Protein AF-A0A951LBR1-F1 (afdb_monomer_lite)

Foldseek 3Di:
DKWFKWFAADPPDDTHTPGMDDDPDDVRSVVVCCVVQVNTPDIDTHPPVNDDDDDDPDPPPPDPPVPPDDPDD

Sequence (73 aa):
MRYFVFARQEYDKPVARQGVIAADDADAAGAKARERFEDWLEVRLVPEESVQWIVGPLPAEELPESEREEVTA

Secondary structure (DSSP, 8-state):
-EEEEEEESSTTSPPEEEEEEE-SSHHHHHHHHHHHTTT-SEEEEEEGGGPPP---S-S-----GGG------

Radius of gyration: 19.06 Å; chains: 1; bounding box: 29×34×60 Å

Structure (mmCIF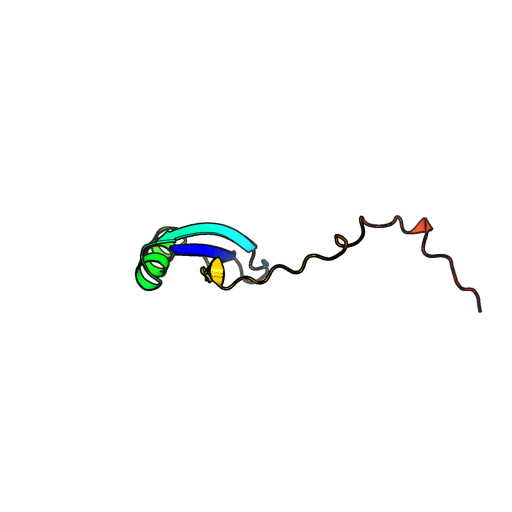, N/CA/C/O backbone):
data_AF-A0A951LBR1-F1
#
_entry.id   AF-A0A951LBR1-F1
#
loop_
_atom_site.group_PDB
_atom_site.id
_atom_site.type_symbol
_atom_site.label_atom_id
_atom_site.label_alt_id
_atom_site.label_comp_id
_atom_site.label_asym_id
_atom_site.label_entity_id
_atom_site.label_seq_id
_atom_site.pdbx_PDB_ins_code
_atom_site.Cartn_x
_atom_site.Cartn_y
_atom_site.Cartn_z
_atom_site.occupancy
_atom_site.B_iso_or_equiv
_atom_site.auth_seq_id
_atom_site.auth_comp_id
_atom_site.auth_asym_id
_atom_site.auth_atom_id
_atom_site.pdbx_PDB_model_num
ATOM 1 N N . MET A 1 1 ? -8.738 -0.783 10.152 1.00 94.69 1 MET A N 1
ATOM 2 C CA . MET A 1 1 ? -8.921 -0.901 8.684 1.00 94.69 1 MET A CA 1
ATOM 3 C C . MET A 1 1 ? -7.777 -1.710 8.068 1.00 94.69 1 MET A C 1
ATOM 5 O O . MET A 1 1 ? -6.716 -1.809 8.683 1.00 94.69 1 MET A O 1
ATOM 9 N N . ARG A 1 2 ? -7.980 -2.322 6.892 1.00 97.75 2 ARG A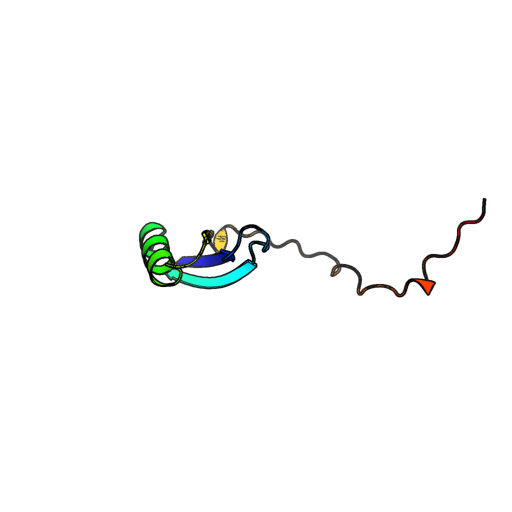 N 1
ATOM 10 C CA . ARG A 1 2 ? -6.941 -3.076 6.161 1.00 97.75 2 ARG A CA 1
ATOM 11 C C . ARG A 1 2 ? -6.664 -2.418 4.816 1.00 97.75 2 ARG A C 1
ATOM 13 O O . ARG A 1 2 ? -7.595 -1.971 4.155 1.00 97.75 2 ARG A O 1
ATOM 20 N N . TYR A 1 3 ? -5.397 -2.389 4.425 1.00 98.44 3 TYR A N 1
ATOM 21 C CA . TYR A 1 3 ? -4.929 -1.793 3.180 1.00 98.44 3 TYR A CA 1
ATOM 22 C C . TYR A 1 3 ? -4.063 -2.794 2.430 1.00 98.44 3 TYR A C 1
ATOM 24 O O . TYR A 1 3 ? -3.081 -3.288 2.988 1.00 98.44 3 TYR A O 1
ATOM 32 N N . PHE A 1 4 ? -4.375 -3.064 1.167 1.00 98.06 4 PHE A N 1
ATOM 33 C CA . PHE A 1 4 ? -3.424 -3.720 0.281 1.00 98.06 4 PHE A CA 1
ATOM 34 C C . PHE A 1 4 ? -2.268 -2.775 -0.015 1.00 98.06 4 PHE A C 1
ATOM 36 O O . PHE A 1 4 ? -2.469 -1.593 -0.298 1.00 98.06 4 PHE A O 1
ATOM 43 N N . VAL A 1 5 ? -1.058 -3.322 0.035 1.00 98.06 5 VAL A N 1
ATOM 44 C CA . VAL A 1 5 ? 0.157 -2.599 -0.325 1.00 98.06 5 VAL A CA 1
ATOM 45 C C . VAL A 1 5 ? 0.584 -3.030 -1.713 1.00 98.06 5 VAL A C 1
ATOM 47 O O . VAL A 1 5 ? 0.827 -4.216 -1.945 1.00 98.06 5 VAL A O 1
ATOM 50 N N . PHE A 1 6 ? 0.720 -2.062 -2.608 1.00 97.69 6 PHE A N 1
ATOM 51 C CA . PHE A 1 6 ? 1.312 -2.245 -3.923 1.00 97.69 6 PHE A CA 1
ATOM 52 C C . PHE A 1 6 ? 2.561 -1.382 -4.025 1.00 97.69 6 PHE A C 1
ATOM 54 O O . PHE A 1 6 ? 2.498 -0.191 -3.734 1.00 97.69 6 PHE A O 1
ATOM 61 N N . ALA A 1 7 ? 3.695 -1.962 -4.404 1.00 97.62 7 ALA A N 1
ATOM 62 C CA . ALA A 1 7 ? 4.956 -1.232 -4.421 1.00 97.62 7 ALA A CA 1
ATOM 63 C C . ALA A 1 7 ? 5.924 -1.751 -5.495 1.00 97.62 7 ALA A C 1
ATOM 65 O O . ALA A 1 7 ? 5.769 -2.877 -5.980 1.00 97.62 7 ALA A O 1
ATOM 66 N N . ARG A 1 8 ? 6.913 -0.923 -5.857 1.00 97.38 8 ARG A N 1
ATOM 67 C CA . ARG A 1 8 ? 8.050 -1.270 -6.734 1.00 97.38 8 ARG A CA 1
ATOM 68 C C . ARG A 1 8 ? 9.353 -0.642 -6.237 1.00 97.38 8 ARG A C 1
ATOM 70 O O . ARG A 1 8 ? 9.320 0.406 -5.597 1.00 97.38 8 ARG A O 1
ATOM 77 N N . GLN A 1 9 ? 10.480 -1.275 -6.557 1.00 96.19 9 GLN A N 1
ATOM 78 C CA . GLN A 1 9 ? 11.824 -0.799 -6.194 1.00 96.19 9 GLN A CA 1
ATOM 79 C C . GLN A 1 9 ? 12.531 -0.069 -7.344 1.00 96.19 9 GLN A C 1
ATOM 81 O O . GLN A 1 9 ? 13.346 0.811 -7.099 1.00 96.19 9 GLN A O 1
ATOM 86 N N . GLU A 1 10 ? 12.190 -0.386 -8.594 1.00 96.81 10 GLU A N 1
ATOM 87 C CA . GLU A 1 10 ? 12.848 0.158 -9.786 1.00 96.81 10 GLU A CA 1
ATOM 88 C C . GLU A 1 10 ? 11.798 0.611 -10.811 1.00 96.81 10 GLU A C 1
ATOM 90 O O . GLU A 1 10 ? 10.664 0.121 -10.817 1.00 96.81 10 GLU A O 1
ATOM 95 N N . TYR A 1 11 ? 12.156 1.558 -11.681 1.00 93.38 11 TYR A N 1
ATOM 96 C CA . TYR A 1 11 ? 11.218 2.152 -12.643 1.00 93.38 11 TYR A CA 1
ATOM 97 C C . TYR A 1 11 ? 10.741 1.169 -13.717 1.00 93.38 11 TYR A C 1
ATOM 99 O O . TYR A 1 11 ? 9.599 1.278 -14.166 1.00 93.38 11 TYR A O 1
ATOM 107 N N . ASP A 1 12 ? 11.594 0.226 -14.117 1.00 95.44 12 ASP A N 1
ATOM 108 C CA . ASP A 1 12 ? 11.321 -0.810 -15.118 1.00 95.44 12 ASP A CA 1
ATOM 109 C C . ASP A 1 12 ? 10.506 -1.986 -14.554 1.00 95.44 12 ASP A C 1
ATOM 111 O O . ASP A 1 12 ? 9.998 -2.810 -15.317 1.00 95.44 12 ASP A O 1
ATOM 115 N N . LYS A 1 13 ? 10.344 -2.067 -13.227 1.00 93.75 13 LYS A N 1
ATOM 116 C CA . LYS A 1 13 ? 9.567 -3.123 -12.574 1.00 93.75 13 LYS A CA 1
ATOM 117 C C . LYS A 1 13 ? 8.098 -2.722 -12.428 1.00 93.75 13 LYS A C 1
ATOM 119 O O . LYS A 1 13 ? 7.791 -1.576 -12.077 1.00 93.75 13 LYS A O 1
ATOM 124 N N . PRO A 1 14 ? 7.165 -3.667 -12.642 1.00 95.44 14 PRO A N 1
ATOM 125 C CA . PRO A 1 14 ? 5.756 -3.411 -12.401 1.00 95.44 14 PRO A CA 1
ATOM 126 C C . PRO A 1 14 ? 5.494 -3.180 -10.910 1.00 95.44 14 PRO A C 1
ATOM 128 O O . PRO A 1 14 ? 6.128 -3.777 -10.038 1.00 95.44 14 PRO A O 1
ATOM 131 N N . VAL A 1 15 ? 4.503 -2.340 -10.621 1.00 96.69 15 VAL A N 1
ATOM 132 C CA . VAL A 1 15 ? 3.944 -2.209 -9.275 1.00 96.69 15 VAL A CA 1
ATOM 133 C C . VAL A 1 15 ? 3.223 -3.512 -8.925 1.00 96.69 15 VAL A C 1
ATOM 135 O O . VAL A 1 15 ? 2.268 -3.896 -9.597 1.00 96.69 15 VAL A O 1
ATOM 138 N N . ALA A 1 16 ? 3.673 -4.190 -7.869 1.00 95.69 16 ALA A N 1
ATOM 139 C CA . ALA A 1 16 ? 3.158 -5.498 -7.471 1.00 95.69 16 ALA A CA 1
ATOM 140 C C . ALA A 1 16 ? 2.665 -5.496 -6.021 1.00 95.69 16 ALA A C 1
ATOM 142 O O . ALA A 1 16 ? 3.128 -4.710 -5.190 1.00 95.69 16 ALA A O 1
ATOM 143 N N . ARG A 1 17 ? 1.724 -6.392 -5.707 1.00 95.88 17 ARG A N 1
ATOM 144 C CA . ARG A 1 17 ? 1.177 -6.542 -4.354 1.00 95.88 17 ARG A CA 1
ATOM 145 C C . ARG A 1 17 ? 2.236 -7.125 -3.416 1.00 95.88 17 ARG A C 1
ATOM 147 O O . ARG A 1 17 ? 2.694 -8.239 -3.631 1.00 95.88 17 ARG A O 1
ATOM 154 N N . GLN A 1 18 ? 2.550 -6.403 -2.343 1.00 97.12 18 GLN A N 1
ATOM 155 C CA . GLN A 1 18 ? 3.560 -6.792 -1.349 1.00 97.12 18 GLN A CA 1
ATOM 156 C C . GLN A 1 18 ? 2.965 -7.311 -0.036 1.00 97.12 18 GLN A C 1
ATOM 158 O O . GLN A 1 18 ? 3.672 -7.888 0.786 1.00 97.12 18 GLN A O 1
ATOM 163 N N . GLY A 1 19 ? 1.666 -7.104 0.195 1.00 96.19 19 GLY A N 1
ATOM 164 C CA . GLY A 1 19 ? 1.006 -7.595 1.400 1.00 96.19 19 GLY A CA 1
ATOM 165 C C . GLY A 1 19 ? -0.179 -6.745 1.826 1.00 96.19 19 GLY A C 1
ATOM 166 O O . GLY A 1 19 ? -0.855 -6.135 0.994 1.00 96.19 19 GLY A O 1
ATOM 167 N N . VAL A 1 20 ? -0.436 -6.748 3.134 1.00 97.75 20 VAL A N 1
ATOM 168 C CA . VAL A 1 20 ? -1.528 -6.013 3.775 1.00 97.75 20 VAL A CA 1
ATOM 169 C C . VAL A 1 20 ? -0.995 -5.280 5.004 1.00 97.75 20 VAL A C 1
ATOM 171 O O . VAL A 1 20 ? -0.269 -5.872 5.800 1.00 97.75 20 VAL A O 1
ATOM 174 N N . ILE A 1 21 ? -1.394 -4.022 5.185 1.00 98.06 21 ILE A N 1
ATOM 175 C CA . ILE A 1 21 ? -1.179 -3.250 6.414 1.00 98.06 21 ILE A CA 1
ATOM 176 C C . ILE A 1 21 ? -2.515 -3.096 7.138 1.00 98.06 21 ILE A C 1
ATOM 178 O O . ILE A 1 21 ? -3.515 -2.699 6.540 1.00 98.06 21 ILE A O 1
ATOM 182 N N . ALA A 1 22 ? -2.527 -3.395 8.436 1.00 98.00 22 ALA A N 1
ATOM 183 C CA . ALA A 1 22 ? -3.635 -3.070 9.326 1.00 98.00 22 ALA A CA 1
ATOM 184 C C . ALA A 1 22 ? -3.306 -1.795 10.119 1.00 98.00 22 ALA A C 1
ATOM 186 O O . ALA A 1 22 ? -2.246 -1.696 10.747 1.00 98.00 22 ALA A O 1
ATOM 187 N N . ALA A 1 23 ? -4.207 -0.818 10.090 1.00 97.44 23 ALA A N 1
ATOM 188 C CA . ALA A 1 23 ? -4.059 0.461 10.780 1.00 97.44 23 ALA A CA 1
ATOM 189 C C . ALA A 1 23 ? -5.426 1.048 11.141 1.00 97.44 23 ALA A C 1
ATOM 191 O O . ALA A 1 23 ? -6.440 0.642 10.565 1.00 97.44 23 ALA A O 1
ATOM 192 N N . ASP A 1 24 ? -5.447 1.978 12.088 1.00 96.69 24 ASP A N 1
ATOM 193 C CA . ASP A 1 24 ? -6.686 2.585 12.579 1.00 96.69 24 ASP A CA 1
ATOM 194 C C . ASP A 1 24 ? -7.312 3.508 11.526 1.00 96.69 24 ASP A C 1
ATOM 196 O O . ASP A 1 24 ? -8.515 3.432 11.287 1.00 96.69 24 ASP A O 1
ATOM 200 N N . ASP A 1 25 ? -6.478 4.265 10.811 1.00 96.62 25 ASP A N 1
ATOM 201 C CA . ASP A 1 25 ? -6.860 5.191 9.745 1.00 96.62 25 ASP A CA 1
ATOM 202 C C . ASP A 1 25 ? -5.808 5.228 8.611 1.00 96.62 25 ASP A C 1
ATOM 204 O O . ASP A 1 25 ? -4.860 4.431 8.577 1.00 96.62 25 ASP A O 1
ATOM 208 N N . ALA A 1 26 ? -6.016 6.116 7.635 1.00 95.06 26 ALA A N 1
ATOM 209 C CA . ALA A 1 26 ? -5.153 6.255 6.464 1.00 95.06 26 ALA A CA 1
ATOM 210 C C . ALA A 1 26 ? -3.779 6.867 6.793 1.00 95.06 26 ALA A C 1
ATOM 212 O O . ALA A 1 26 ? -2.777 6.459 6.201 1.00 95.06 26 ALA A O 1
ATOM 213 N N . ASP A 1 27 ? -3.707 7.794 7.749 1.00 97.69 27 ASP A N 1
ATOM 214 C CA . ASP A 1 27 ? -2.451 8.437 8.145 1.00 97.69 27 ASP A CA 1
ATOM 215 C C . ASP A 1 27 ? -1.548 7.445 8.886 1.00 97.69 27 ASP A C 1
ATOM 217 O O . ASP A 1 27 ? -0.365 7.305 8.560 1.00 97.69 27 ASP A O 1
ATOM 221 N N . ALA A 1 28 ? -2.121 6.663 9.805 1.00 98.12 28 ALA A N 1
ATOM 222 C CA . ALA A 1 28 ? -1.447 5.567 10.488 1.00 98.12 28 ALA A CA 1
ATOM 223 C C . ALA A 1 28 ? -0.992 4.475 9.507 1.00 98.12 28 ALA A C 1
ATOM 225 O O . ALA A 1 28 ? 0.110 3.934 9.646 1.00 98.12 28 ALA A O 1
ATOM 226 N N . ALA A 1 29 ? -1.799 4.157 8.487 1.00 97.81 29 ALA A N 1
ATOM 227 C CA . ALA A 1 29 ? -1.391 3.238 7.424 1.00 97.81 29 ALA A CA 1
ATOM 228 C C . ALA A 1 29 ? -0.199 3.796 6.632 1.00 97.81 29 ALA A C 1
ATOM 230 O O . ALA A 1 29 ? 0.760 3.068 6.369 1.00 97.81 29 ALA A O 1
ATOM 231 N N . GLY A 1 30 ? -0.232 5.090 6.301 1.00 97.50 30 GLY A N 1
ATOM 232 C CA . GLY A 1 30 ? 0.842 5.796 5.609 1.00 97.50 30 GLY A CA 1
ATOM 233 C C . GLY A 1 30 ? 2.145 5.841 6.406 1.00 97.50 30 GLY A C 1
ATOM 234 O O . GLY A 1 30 ? 3.213 5.642 5.831 1.00 97.50 30 GLY A O 1
ATOM 235 N N . ALA A 1 31 ? 2.078 6.062 7.720 1.00 97.94 31 ALA A N 1
ATOM 236 C CA . ALA A 1 31 ? 3.246 6.026 8.599 1.00 97.94 31 ALA A CA 1
ATOM 237 C C . ALA A 1 31 ? 3.886 4.627 8.627 1.00 97.94 31 ALA A C 1
ATOM 239 O O . ALA A 1 31 ? 5.076 4.493 8.344 1.00 97.94 31 ALA A O 1
ATOM 240 N N . LYS A 1 32 ? 3.081 3.577 8.848 1.00 98.00 32 LYS A N 1
ATOM 241 C CA . LYS A 1 32 ? 3.549 2.178 8.825 1.00 98.00 32 LYS A CA 1
ATOM 242 C C . LYS A 1 32 ? 4.144 1.780 7.473 1.00 98.00 32 LYS A C 1
ATOM 244 O O . LYS A 1 32 ? 5.115 1.032 7.417 1.00 98.00 32 LYS A O 1
ATOM 249 N N . ALA A 1 33 ? 3.553 2.252 6.376 1.00 97.19 33 ALA A N 1
ATOM 250 C CA . ALA A 1 33 ? 4.052 1.970 5.036 1.00 97.19 33 ALA A CA 1
ATOM 251 C C . ALA A 1 33 ? 5.402 2.645 4.776 1.00 97.19 33 ALA A C 1
ATOM 253 O O . ALA A 1 33 ? 6.291 2.005 4.227 1.00 97.19 33 ALA A O 1
ATOM 254 N N . ARG A 1 34 ? 5.576 3.902 5.204 1.00 96.31 34 ARG A N 1
ATOM 255 C CA . ARG A 1 34 ? 6.858 4.612 5.081 1.00 96.31 34 ARG A CA 1
ATOM 256 C C . ARG A 1 34 ? 7.972 3.933 5.866 1.00 96.31 34 ARG A C 1
ATOM 258 O O . ARG A 1 34 ? 9.058 3.800 5.332 1.00 96.31 34 ARG A O 1
ATOM 265 N N . GLU A 1 35 ? 7.690 3.476 7.084 1.00 96.69 35 GLU A N 1
ATOM 266 C CA . GLU A 1 35 ? 8.667 2.738 7.895 1.00 96.69 35 GLU A CA 1
ATOM 267 C C . GLU A 1 35 ? 9.044 1.401 7.241 1.00 96.69 35 GLU A C 1
ATOM 269 O O . GLU A 1 35 ? 10.213 1.055 7.138 1.00 96.69 35 GLU A O 1
ATOM 274 N N . ARG A 1 36 ? 8.058 0.637 6.756 1.00 97.12 36 ARG A N 1
ATOM 275 C CA . ARG A 1 36 ? 8.312 -0.703 6.210 1.00 97.12 36 ARG A CA 1
ATOM 276 C C . ARG A 1 36 ? 8.958 -0.708 4.821 1.00 97.12 36 ARG A C 1
ATOM 278 O O . ARG A 1 36 ? 9.588 -1.699 4.457 1.00 97.12 36 ARG A O 1
ATOM 285 N N . PHE A 1 37 ? 8.735 0.334 4.031 1.00 96.25 37 PHE A N 1
ATOM 286 C CA . PHE A 1 37 ? 9.130 0.407 2.623 1.00 96.25 37 PHE A CA 1
ATOM 287 C C . PHE A 1 37 ? 9.984 1.653 2.345 1.00 96.25 37 PHE A C 1
ATOM 289 O O . PHE A 1 37 ? 9.866 2.246 1.276 1.00 96.25 37 PHE A O 1
ATOM 296 N N . GLU A 1 38 ? 10.822 2.060 3.303 1.00 96.06 38 GLU A N 1
ATOM 297 C CA . GLU A 1 38 ? 11.619 3.295 3.235 1.00 96.06 38 GLU A CA 1
ATOM 298 C C . GLU A 1 38 ? 12.502 3.388 1.978 1.00 96.06 38 GLU A C 1
ATOM 300 O O . GLU A 1 38 ? 12.586 4.448 1.362 1.00 96.06 38 GLU A O 1
ATOM 305 N N . ASP A 1 39 ? 13.066 2.258 1.545 1.00 96.19 39 ASP A N 1
ATOM 306 C CA . ASP A 1 39 ? 13.965 2.165 0.387 1.00 96.19 39 ASP A CA 1
ATOM 307 C C . ASP A 1 39 ? 13.240 1.883 -0.941 1.00 96.19 39 ASP A C 1
ATOM 309 O O . ASP A 1 39 ? 13.870 1.596 -1.961 1.00 96.19 39 ASP A O 1
ATOM 313 N N . TRP A 1 40 ? 11.905 1.893 -0.953 1.00 97.19 40 TRP A N 1
ATOM 314 C CA . TRP A 1 40 ? 11.133 1.582 -2.154 1.00 97.19 40 TRP A CA 1
ATOM 315 C C . TRP A 1 40 ? 10.811 2.842 -2.948 1.00 97.19 40 TRP A C 1
ATOM 317 O O . TRP A 1 40 ? 10.428 3.876 -2.407 1.00 97.19 40 TRP A O 1
ATOM 327 N N . LEU A 1 41 ? 10.891 2.718 -4.271 1.00 96.94 41 LEU A N 1
ATOM 328 C CA . LEU A 1 41 ? 10.655 3.817 -5.199 1.00 96.94 41 LEU A CA 1
ATOM 329 C C . LEU A 1 41 ? 9.213 4.342 -5.154 1.00 96.94 41 LEU A C 1
ATOM 331 O O . LEU A 1 41 ? 8.978 5.546 -5.230 1.00 96.94 41 LEU A O 1
ATOM 335 N N . GLU A 1 42 ? 8.233 3.443 -5.083 1.00 97.31 42 GLU A N 1
ATOM 336 C CA . GLU A 1 42 ? 6.820 3.810 -5.035 1.00 97.31 42 GLU A CA 1
ATOM 337 C C . GLU A 1 42 ? 6.040 2.821 -4.179 1.00 97.31 42 GLU A C 1
ATOM 339 O O . GLU A 1 42 ? 6.199 1.608 -4.320 1.00 97.31 42 GLU A O 1
ATOM 344 N N . VAL A 1 43 ? 5.151 3.356 -3.338 1.00 97.81 43 VAL A N 1
ATOM 345 C CA . VAL A 1 43 ? 4.241 2.595 -2.480 1.00 97.81 43 VAL 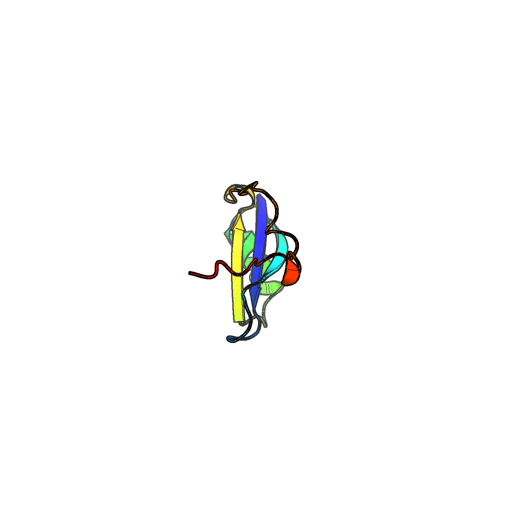A CA 1
ATOM 346 C C . VAL A 1 43 ? 2.839 3.188 -2.586 1.00 97.81 43 VAL A C 1
ATOM 348 O O . VAL A 1 43 ? 2.636 4.394 -2.445 1.00 97.81 43 VAL A O 1
ATOM 351 N N . ARG A 1 44 ? 1.850 2.326 -2.819 1.00 97.19 44 ARG A N 1
ATOM 352 C CA . ARG A 1 44 ? 0.424 2.647 -2.885 1.00 97.19 44 ARG A CA 1
ATOM 353 C C . ARG A 1 44 ? -0.323 1.827 -1.846 1.00 97.19 44 ARG A C 1
ATOM 355 O O . ARG A 1 44 ? -0.166 0.607 -1.773 1.00 97.19 44 ARG A O 1
ATOM 362 N N . LEU A 1 45 ? -1.162 2.509 -1.076 1.00 98.12 45 LEU A N 1
ATOM 363 C CA . LEU A 1 45 ? -2.076 1.899 -0.121 1.00 98.12 45 LEU A CA 1
ATOM 364 C C . LEU A 1 45 ? -3.484 1.958 -0.691 1.00 98.12 45 LEU A C 1
ATOM 366 O O . LEU A 1 45 ? -3.982 3.037 -1.006 1.00 98.12 45 LEU A O 1
ATOM 370 N N . VAL A 1 46 ? -4.113 0.796 -0.821 1.00 97.44 46 VAL A N 1
ATOM 371 C CA . VAL A 1 46 ? -5.486 0.672 -1.313 1.00 97.44 46 VAL A CA 1
ATOM 372 C C . VAL A 1 46 ? -6.330 0.086 -0.187 1.00 97.44 46 VAL A C 1
ATOM 374 O O . VAL A 1 46 ? -6.044 -1.043 0.220 1.00 97.44 46 VAL A O 1
ATOM 377 N N . PRO A 1 47 ? -7.332 0.807 0.345 1.00 97.44 47 PRO A N 1
ATOM 378 C CA . PRO A 1 47 ? -8.260 0.244 1.319 1.00 97.44 47 PRO A CA 1
ATOM 379 C C . PRO A 1 47 ? -8.861 -1.064 0.797 1.00 97.44 47 PRO A C 1
ATOM 381 O O . PRO A 1 47 ? -9.320 -1.138 -0.340 1.00 97.44 47 PRO A O 1
ATOM 384 N N . GLU A 1 48 ? -8.863 -2.113 1.616 1.00 96.81 48 GLU A N 1
ATOM 385 C CA . GLU A 1 48 ? -9.395 -3.426 1.222 1.00 96.81 48 GLU A CA 1
ATOM 386 C C . GLU A 1 48 ? -10.878 -3.325 0.824 1.00 96.81 48 GLU A C 1
ATOM 388 O O . GLU A 1 48 ? -11.311 -3.970 -0.127 1.00 96.81 48 GLU A O 1
ATOM 393 N N . GLU A 1 49 ? -11.628 -2.439 1.484 1.00 95.56 49 GLU A N 1
ATOM 394 C CA . GLU A 1 49 ? -13.043 -2.162 1.208 1.00 95.56 49 GLU A CA 1
ATOM 395 C C . GLU A 1 49 ? -13.304 -1.429 -0.117 1.00 95.56 49 GLU A C 1
ATOM 397 O O . GLU A 1 49 ? -14.415 -1.497 -0.637 1.00 95.56 49 GLU A O 1
ATOM 402 N N . SER A 1 50 ? -12.303 -0.752 -0.694 1.00 95.31 50 SER A N 1
ATOM 403 C CA . SER A 1 50 ? -12.453 -0.058 -1.979 1.00 95.31 50 SER A CA 1
ATOM 404 C C . SER A 1 50 ? -12.164 -0.958 -3.183 1.00 95.31 50 SER A C 1
ATOM 406 O O . SER A 1 50 ? -12.223 -0.494 -4.321 1.00 95.31 50 SER A O 1
ATOM 408 N N . VAL A 1 51 ? -11.795 -2.225 -2.962 1.00 93.50 51 VAL A N 1
ATOM 409 C CA . VAL A 1 51 ? -11.455 -3.156 -4.043 1.00 93.50 51 VAL A CA 1
ATOM 410 C C . VAL A 1 51 ? -12.701 -3.859 -4.562 1.00 93.50 51 VAL A C 1
ATOM 412 O O . VAL A 1 51 ? -13.383 -4.578 -3.834 1.00 93.50 51 VAL A O 1
ATOM 415 N N . GLN A 1 52 ? -12.951 -3.709 -5.861 1.00 93.06 52 GLN A N 1
ATOM 416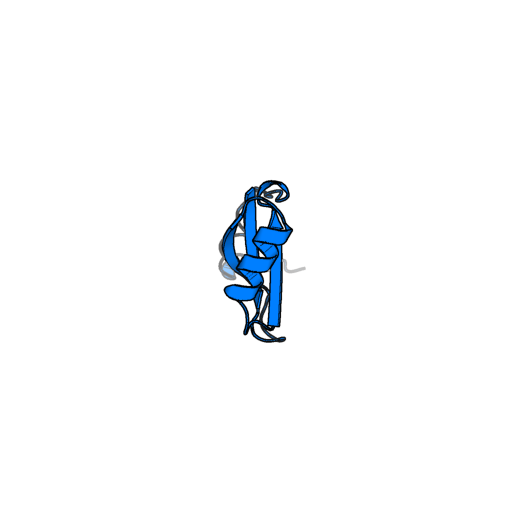 C CA . GLN A 1 52 ? -13.955 -4.482 -6.583 1.00 93.06 52 GLN A CA 1
ATOM 417 C C . GLN A 1 52 ? -13.273 -5.636 -7.320 1.00 93.06 52 GLN A C 1
ATOM 419 O O . GLN A 1 52 ? -12.442 -5.421 -8.201 1.00 93.06 52 GLN A O 1
ATOM 424 N N . TRP A 1 53 ? -13.619 -6.868 -6.951 1.00 88.69 53 TRP A N 1
ATOM 425 C CA . TRP A 1 53 ? -13.087 -8.066 -7.595 1.00 88.69 53 TRP A CA 1
ATOM 426 C C . TRP A 1 53 ? -13.912 -8.410 -8.829 1.00 88.69 53 TRP A C 1
ATOM 428 O O . TRP A 1 53 ? -15.118 -8.636 -8.735 1.00 88.69 53 TRP A O 1
ATOM 438 N N . ILE A 1 54 ? -13.253 -8.488 -9.983 1.00 86.94 54 ILE A N 1
ATOM 439 C CA . ILE A 1 54 ? -13.867 -9.042 -11.186 1.00 86.94 54 ILE A CA 1
ATOM 440 C C . ILE A 1 54 ? -13.698 -10.556 -11.135 1.00 86.94 54 ILE A C 1
ATOM 442 O O . ILE A 1 54 ? -12.584 -11.070 -11.211 1.00 86.94 54 ILE A O 1
ATOM 446 N N . VAL A 1 55 ? -14.814 -11.264 -10.985 1.00 80.94 55 VAL A N 1
ATOM 447 C CA . VAL A 1 55 ? -14.861 -12.726 -11.045 1.00 80.94 55 VAL A CA 1
ATOM 448 C C . VAL A 1 55 ? -15.303 -13.099 -12.460 1.00 80.94 55 VAL A C 1
ATOM 450 O O . VAL A 1 55 ? -16.477 -12.984 -12.799 1.00 80.94 55 VAL A O 1
ATOM 453 N N . GLY A 1 56 ? -14.346 -13.453 -13.314 1.00 73.81 56 GLY A N 1
ATOM 454 C CA . GLY A 1 56 ? -14.577 -13.980 -14.664 1.00 73.81 56 GLY A CA 1
ATOM 455 C C . GLY A 1 56 ? -14.000 -15.391 -14.795 1.00 73.81 56 GLY A C 1
ATOM 456 O O . GLY A 1 56 ? -13.394 -15.874 -13.833 1.00 73.81 56 GLY A O 1
ATOM 457 N N . PRO A 1 57 ? -14.143 -16.067 -15.954 1.00 69.56 57 PRO A N 1
ATOM 458 C CA . PRO A 1 57 ? -13.282 -17.212 -16.231 1.00 69.56 57 PRO A CA 1
ATOM 459 C C . PRO A 1 57 ? -11.833 -16.750 -16.030 1.00 69.56 57 PRO A C 1
ATOM 461 O O . PRO A 1 57 ? -11.475 -15.649 -16.460 1.00 69.56 57 PRO A O 1
ATOM 464 N N . LEU A 1 58 ? -11.037 -17.541 -15.304 1.00 60.69 58 LEU A N 1
ATOM 465 C CA . LEU A 1 58 ? -9.601 -17.294 -15.154 1.00 60.69 58 LEU A CA 1
ATOM 466 C C . LEU A 1 58 ? -9.019 -16.969 -16.542 1.00 60.69 58 LEU A C 1
ATOM 468 O O . LEU A 1 58 ? -9.510 -17.547 -17.519 1.00 60.69 58 LEU A O 1
ATOM 472 N N . PRO A 1 59 ? -8.040 -16.044 -16.660 1.00 58.66 59 PRO A N 1
ATOM 473 C CA . PRO A 1 59 ? -7.362 -15.828 -17.936 1.00 58.66 59 PRO A CA 1
ATOM 474 C C . PRO A 1 59 ? -6.988 -17.205 -18.460 1.00 58.66 59 PRO A C 1
ATOM 476 O O . PRO A 1 59 ? -6.380 -17.968 -17.708 1.00 58.66 59 PRO A O 1
ATOM 479 N N . ALA A 1 60 ? -7.508 -17.534 -19.649 1.00 57.09 60 ALA A N 1
ATOM 480 C CA . ALA A 1 60 ? -7.470 -18.876 -20.201 1.00 57.09 60 ALA A CA 1
ATOM 481 C C . ALA A 1 60 ? -6.086 -19.457 -19.934 1.00 57.09 60 ALA A C 1
ATOM 483 O O . ALA A 1 60 ? -5.087 -18.862 -20.344 1.00 57.09 60 ALA A O 1
ATOM 484 N N . GLU A 1 61 ? -6.055 -20.545 -19.163 1.00 53.53 61 GLU A N 1
ATOM 485 C CA . GLU A 1 61 ? -4.915 -21.450 -19.084 1.00 53.53 61 GLU A CA 1
ATOM 486 C C . GLU A 1 61 ? -4.334 -21.511 -20.493 1.00 53.53 61 GLU A C 1
ATOM 488 O O . GLU A 1 61 ? -5.113 -21.776 -21.407 1.00 53.53 61 GLU A O 1
ATOM 493 N N . GLU A 1 62 ? -3.080 -21.074 -20.683 1.00 55.84 62 GLU A N 1
ATOM 494 C CA . GLU A 1 62 ? -2.497 -20.823 -22.006 1.00 55.84 62 GLU A CA 1
ATOM 495 C C . GLU A 1 62 ? -2.816 -22.002 -22.924 1.00 55.84 62 GLU A C 1
ATOM 497 O O . GLU A 1 62 ? -2.179 -23.052 -22.834 1.00 55.84 62 GLU A O 1
ATOM 502 N N . LEU A 1 63 ? -3.858 -21.856 -23.752 1.00 56.25 63 LEU A N 1
ATOM 503 C CA . LEU A 1 63 ? -4.268 -22.934 -24.633 1.00 56.25 63 LEU A CA 1
ATOM 504 C C . LEU A 1 63 ? -3.091 -23.126 -25.588 1.00 56.25 63 LEU A C 1
ATOM 506 O O . LEU A 1 63 ? -2.656 -22.139 -26.201 1.00 56.25 63 LEU A O 1
ATOM 510 N N . PRO A 1 64 ? -2.521 -24.341 -25.671 1.00 54.59 64 PRO A N 1
ATOM 511 C CA . PRO A 1 64 ? -1.360 -24.584 -26.505 1.00 54.59 64 PRO A CA 1
ATOM 512 C C . PRO A 1 64 ? -1.671 -24.138 -27.936 1.00 54.59 64 PRO A C 1
ATOM 514 O O . PRO A 1 64 ? -2.774 -24.351 -28.443 1.00 54.59 64 PRO A O 1
ATOM 517 N N . GLU A 1 65 ? -0.691 -23.498 -28.583 1.00 57.69 65 GLU A N 1
ATOM 518 C CA . GLU A 1 65 ? -0.813 -22.835 -29.895 1.00 57.69 65 GLU A CA 1
ATOM 519 C C . GLU A 1 65 ? -1.441 -23.714 -30.996 1.00 57.69 65 GLU A C 1
ATOM 521 O O . GLU A 1 65 ? -1.930 -23.194 -31.995 1.00 57.69 65 GLU A O 1
ATOM 526 N N . SER A 1 66 ? -1.485 -25.030 -30.786 1.00 59.31 66 SER A N 1
ATOM 527 C CA . SER A 1 66 ? -2.138 -26.044 -31.612 1.00 59.31 66 SER A CA 1
ATOM 528 C C . SER A 1 66 ? -3.651 -25.879 -31.821 1.00 59.31 66 SER A C 1
ATOM 530 O O . SER A 1 66 ? -4.166 -26.471 -32.761 1.00 59.31 66 SER A O 1
ATOM 532 N N . GLU A 1 67 ? -4.366 -25.105 -30.995 1.00 53.84 67 GLU A N 1
ATOM 533 C CA . GLU A 1 67 ? -5.810 -24.837 -31.185 1.00 53.84 67 GLU A CA 1
ATOM 534 C C . GLU A 1 67 ? -6.109 -23.518 -31.920 1.00 53.84 67 GLU A C 1
ATOM 536 O O . GLU A 1 67 ? -7.270 -23.169 -32.140 1.00 53.84 67 GLU A O 1
ATOM 541 N N . ARG A 1 68 ? -5.082 -22.775 -32.359 1.00 59.16 68 ARG A N 1
ATOM 542 C CA . ARG A 1 68 ? -5.266 -21.667 -33.310 1.00 59.16 68 ARG A CA 1
ATOM 543 C C . ARG A 1 68 ? -5.422 -22.250 -34.714 1.00 59.16 68 ARG A C 1
ATOM 545 O O . ARG A 1 68 ? -4.508 -22.159 -35.524 1.00 59.16 68 ARG A O 1
ATOM 552 N N . GLU A 1 69 ? -6.555 -22.897 -34.975 1.00 54.16 69 GLU A N 1
ATOM 553 C CA . GLU A 1 69 ? -6.896 -23.391 -36.310 1.00 54.16 69 GLU A CA 1
ATOM 554 C C . GLU A 1 69 ? -6.763 -22.250 -37.336 1.00 54.16 69 GLU A C 1
ATOM 556 O O . GLU A 1 69 ? -7.388 -21.191 -37.216 1.00 54.16 69 GLU A O 1
ATOM 561 N N . GLU A 1 70 ? -5.895 -22.471 -38.327 1.00 54.44 70 GLU A N 1
ATOM 562 C CA . GLU A 1 70 ? -5.745 -21.645 -39.519 1.00 54.44 70 GLU A CA 1
ATOM 563 C C . GLU A 1 70 ? -7.095 -21.536 -40.233 1.00 54.44 70 GLU A C 1
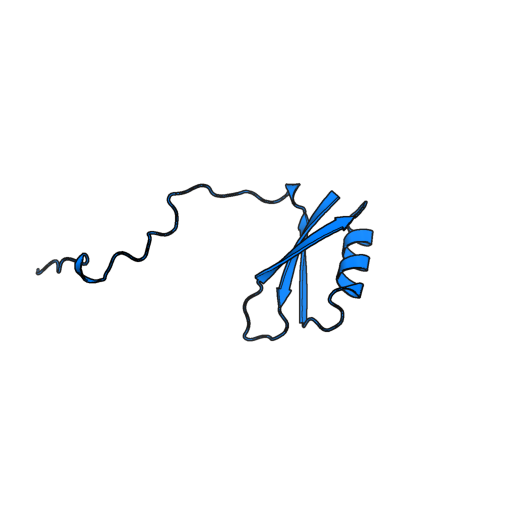ATOM 565 O O . GLU A 1 70 ? -7.541 -22.464 -40.909 1.00 54.44 70 GLU A O 1
ATOM 570 N N . VAL A 1 71 ? -7.733 -20.370 -40.148 1.00 52.84 71 VAL A N 1
ATOM 571 C CA . VAL A 1 71 ? -8.780 -20.009 -41.104 1.00 52.84 71 VAL A CA 1
ATOM 572 C C . VAL A 1 71 ? -8.078 -19.661 -42.416 1.00 52.84 71 VAL A C 1
ATOM 574 O O . VAL A 1 71 ? -7.645 -18.528 -42.628 1.00 52.84 71 VAL A O 1
ATOM 577 N N . THR A 1 72 ? -7.910 -20.661 -43.278 1.00 49.91 72 THR A N 1
ATOM 578 C CA . THR A 1 72 ? -7.505 -20.459 -44.672 1.00 49.91 72 THR A CA 1
ATOM 579 C C . THR A 1 72 ? -8.675 -19.846 -45.446 1.00 49.91 72 THR A C 1
ATOM 581 O O . THR A 1 72 ? -9.810 -20.316 -45.352 1.00 49.91 72 THR A O 1
ATOM 584 N N . ALA A 1 73 ? -8.387 -18.738 -46.135 1.00 52.41 73 ALA A N 1
ATOM 585 C CA . ALA A 1 73 ? -9.320 -17.953 -46.944 1.00 52.41 73 ALA A CA 1
ATOM 586 C C . ALA A 1 73 ? -9.61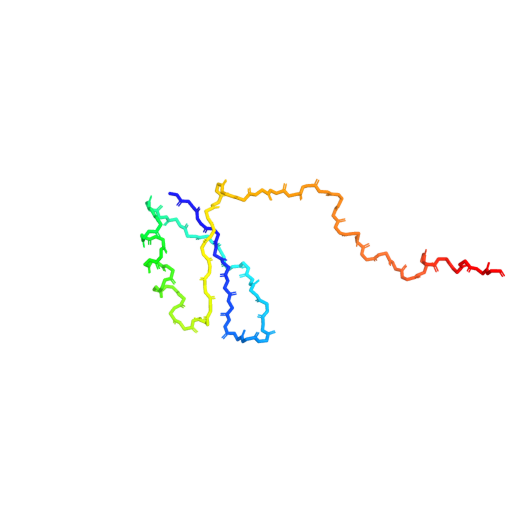6 -18.591 -48.308 1.00 52.41 73 ALA A C 1
ATOM 588 O O . ALA A 1 73 ? -8.723 -19.292 -48.838 1.00 52.41 73 ALA A O 1
#

pLDDT: mean 86.56, std 17.1, range [49.91, 98.44]